Protein AF-A0A7K3DY20-F1 (afdb_monomer)

Secondary structure (DSSP, 8-state):
--GGGHHHHHHTT------SEEEE-SSSS-EEEESSGGGHHHHHHHHHHHHHHHT-

Foldseek 3Di:
DAPVCCVVCVVVVHDDDQDQWDWDPPDPDIDIDGHDPVSVVVSVVVVVVRVVVVVD

Nearest PDB structures (foldseek):
  2frh-assembly1_B  TM=5.016E-01  e=6.122E+00  Staphylococcus aureus
  2zqm-assembly1_A  TM=2.716E-01  e=4.370E+00  Thermococcus sp. JCM 11816

Solvent-accessible surface area (backbone atoms only — not comparable to full-atom values): 3432 Å² total; per-residue (Å²): 72,41,76,86,49,45,63,58,38,43,74,74,73,42,88,73,60,100,47,58,55,46,80,44,67,93,56,101,55,77,44,75,41,40,40,54,78,90,32,44,72,62,34,52,54,52,48,52,54,52,53,58,62,73,76,108

Structure (mmCIF, N/CA/C/O backbone):
data_AF-A0A7K3DY20-F1
#
_entry.id   AF-A0A7K3DY20-F1
#
loop_
_atom_site.group_PDB
_atom_site.id
_atom_site.type_symbol
_atom_site.label_atom_id
_atom_site.label_alt_id
_atom_site.label_comp_id
_atom_site.label_asym_id
_atom_site.label_entity_id
_atom_site.label_seq_id
_atom_site.pdbx_PDB_ins_code
_atom_site.Cartn_x
_atom_site.Cartn_y
_atom_site.Cartn_z
_atom_site.occupancy
_atom_site.B_iso_or_equiv
_atom_site.auth_seq_id
_atom_site.auth_comp_id
_atom_site.auth_asym_id
_atom_site.auth_atom_id
_atom_site.pdbx_PDB_model_num
ATOM 1 N N . SER A 1 1 ? 2.562 -1.813 -4.139 1.00 76.88 1 SER A N 1
ATOM 2 C CA . SER A 1 1 ? 3.503 -2.601 -4.958 1.00 76.88 1 SER A CA 1
ATOM 3 C C . SER A 1 1 ? 4.000 -1.876 -6.209 1.00 76.88 1 SER A C 1
ATOM 5 O O . SER A 1 1 ? 4.145 -2.503 -7.252 1.00 76.88 1 SER A O 1
ATOM 7 N N . TRP A 1 2 ? 4.329 -0.579 -6.141 1.00 89.69 2 TRP A N 1
ATOM 8 C CA . TRP A 1 2 ? 4.910 0.109 -7.302 1.00 89.69 2 TRP A CA 1
ATOM 9 C C . TRP A 1 2 ? 6.298 -0.475 -7.636 1.00 89.69 2 TRP A C 1
ATOM 11 O O . TRP A 1 2 ? 7.059 -0.730 -6.694 1.00 89.69 2 TRP A O 1
ATOM 21 N N . PRO A 1 3 ? 6.662 -0.704 -8.917 1.00 89.00 3 PRO A N 1
ATOM 22 C CA . PRO A 1 3 ? 7.894 -1.420 -9.266 1.00 89.00 3 PRO A CA 1
ATOM 23 C C . PRO A 1 3 ? 9.178 -0.797 -8.707 1.00 89.00 3 PRO A C 1
ATOM 25 O O . PRO A 1 3 ? 10.061 -1.522 -8.251 1.00 89.00 3 PRO A O 1
ATOM 28 N N . SER A 1 4 ? 9.274 0.536 -8.682 1.00 92.88 4 SER A N 1
ATOM 29 C CA . SER A 1 4 ? 10.461 1.230 -8.159 1.00 92.88 4 SER A CA 1
ATOM 30 C C . SER A 1 4 ? 10.662 1.047 -6.652 1.00 92.88 4 SER A C 1
ATOM 32 O O . SER A 1 4 ? 11.795 1.084 -6.193 1.00 92.88 4 SER A O 1
ATOM 34 N N . LEU A 1 5 ? 9.598 0.768 -5.891 1.00 93.31 5 LEU A N 1
ATOM 35 C CA . LEU A 1 5 ? 9.651 0.576 -4.435 1.00 93.31 5 LEU A CA 1
ATOM 36 C C . LEU A 1 5 ? 10.076 -0.844 -4.031 1.00 93.31 5 LEU A C 1
ATOM 38 O O . LEU A 1 5 ? 10.141 -1.163 -2.845 1.00 93.31 5 LEU A O 1
ATOM 42 N N . ARG A 1 6 ? 10.330 -1.736 -4.998 1.00 94.75 6 ARG A N 1
ATOM 43 C CA . ARG A 1 6 ? 10.648 -3.147 -4.736 1.00 94.75 6 ARG A CA 1
ATOM 44 C C . ARG A 1 6 ? 11.866 -3.319 -3.836 1.00 94.75 6 ARG A C 1
ATOM 46 O O . ARG A 1 6 ? 11.835 -4.161 -2.940 1.00 94.75 6 ARG A O 1
ATOM 53 N N . THR A 1 7 ? 12.925 -2.555 -4.089 1.00 96.00 7 THR A N 1
ATOM 54 C CA . THR A 1 7 ? 14.157 -2.616 -3.293 1.00 96.00 7 THR A CA 1
ATOM 55 C C . THR A 1 7 ? 13.904 -2.117 -1.875 1.00 96.00 7 THR A C 1
ATOM 57 O O . THR A 1 7 ? 14.265 -2.804 -0.924 1.00 96.00 7 THR A O 1
ATOM 60 N N . ASP A 1 8 ? 13.200 -0.996 -1.724 1.00 97.31 8 ASP A N 1
ATOM 61 C CA . ASP A 1 8 ? 12.926 -0.392 -0.417 1.00 97.31 8 ASP A CA 1
ATOM 62 C C . ASP A 1 8 ? 12.041 -1.286 0.455 1.00 97.31 8 ASP A C 1
ATOM 64 O O . ASP A 1 8 ? 12.343 -1.513 1.624 1.00 97.31 8 ASP A O 1
ATOM 68 N N . ILE A 1 9 ? 10.995 -1.877 -0.133 1.00 95.19 9 ILE A N 1
ATOM 69 C CA . ILE A 1 9 ? 10.099 -2.805 0.568 1.00 95.19 9 ILE A CA 1
ATOM 70 C C . ILE A 1 9 ? 10.873 -4.022 1.083 1.00 95.19 9 ILE A C 1
ATOM 72 O O . ILE A 1 9 ? 10.670 -4.432 2.222 1.00 95.19 9 ILE A O 1
ATOM 76 N N . ARG A 1 10 ? 11.795 -4.570 0.282 1.00 95.69 10 ARG A N 1
ATOM 77 C CA . ARG A 1 10 ? 12.641 -5.697 0.704 1.00 95.69 10 ARG A CA 1
ATOM 78 C C . ARG A 1 10 ? 13.634 -5.300 1.790 1.00 95.69 10 ARG A C 1
ATOM 80 O O . ARG A 1 10 ? 13.792 -6.043 2.752 1.00 95.69 10 ARG A O 1
ATOM 87 N N . ASN A 1 11 ? 14.267 -4.135 1.661 1.00 96.94 11 ASN A N 1
ATOM 88 C CA . ASN A 1 11 ? 15.201 -3.618 2.663 1.00 96.94 11 ASN A CA 1
ATOM 89 C C . ASN A 1 11 ? 14.513 -3.381 4.016 1.00 96.94 11 ASN A C 1
ATOM 91 O O . ASN A 1 11 ? 15.123 -3.602 5.057 1.00 96.94 11 ASN A O 1
ATOM 95 N N . ALA A 1 12 ? 13.235 -2.995 4.006 1.00 94.75 12 ALA A N 1
ATOM 96 C CA . ALA A 1 12 ? 12.408 -2.851 5.203 1.00 94.75 12 ALA A CA 1
ATOM 97 C C . ALA A 1 12 ? 11.895 -4.190 5.783 1.00 94.75 12 ALA A C 1
ATOM 99 O O . A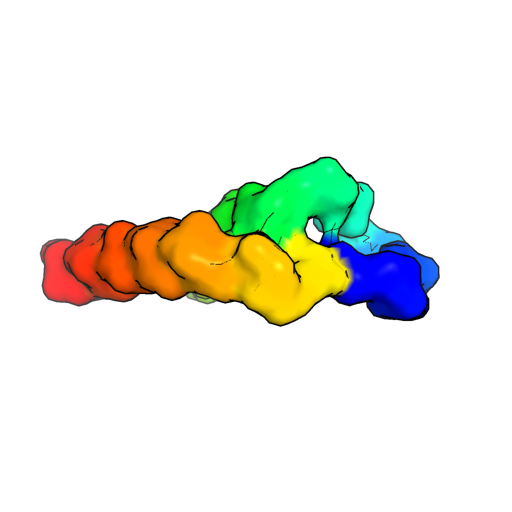LA A 1 12 ? 11.124 -4.183 6.739 1.00 94.75 12 ALA A O 1
ATOM 100 N N . GLY A 1 13 ? 12.285 -5.337 5.211 1.00 94.06 13 GLY A N 1
ATOM 101 C CA . GLY A 1 13 ? 11.837 -6.668 5.643 1.00 94.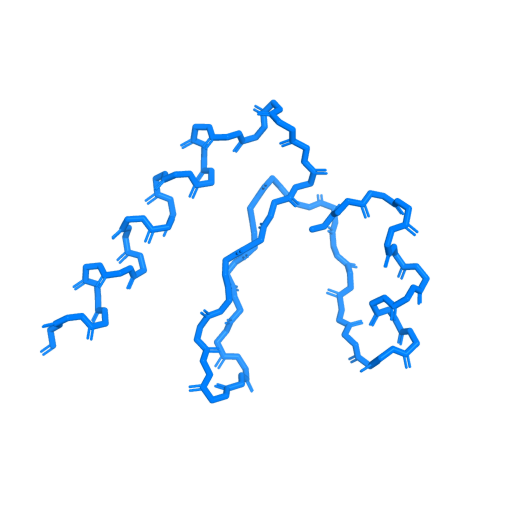06 13 GLY A CA 1
ATOM 102 C C . GLY A 1 13 ? 10.454 -7.077 5.121 1.00 94.06 13 GLY A C 1
ATOM 103 O O . GLY A 1 13 ? 9.918 -8.106 5.528 1.00 94.06 13 GLY A O 1
ATOM 104 N N . GLY A 1 14 ? 9.866 -6.294 4.217 1.00 93.81 14 GLY A N 1
ATOM 105 C CA . GLY A 1 14 ? 8.591 -6.595 3.578 1.00 93.81 14 GLY A CA 1
ATOM 106 C C . GLY A 1 14 ? 8.725 -7.556 2.393 1.00 93.81 14 GLY A C 1
ATOM 107 O O . GLY A 1 14 ? 9.743 -7.611 1.699 1.00 93.81 14 GLY A O 1
ATOM 108 N N . THR A 1 15 ? 7.647 -8.287 2.106 1.00 94.25 15 THR A N 1
ATOM 109 C CA . THR A 1 15 ? 7.562 -9.132 0.908 1.00 94.25 15 THR A CA 1
ATOM 110 C C . THR A 1 15 ? 6.922 -8.347 -0.231 1.00 94.25 15 THR A C 1
ATOM 112 O O . THR A 1 15 ? 5.730 -8.053 -0.205 1.00 94.25 15 THR A O 1
ATOM 115 N N . TRP A 1 16 ? 7.714 -8.004 -1.247 1.00 95.25 16 TRP A N 1
ATOM 116 C CA . TRP A 1 16 ? 7.196 -7.403 -2.476 1.00 95.25 16 TRP A CA 1
ATOM 117 C C . TRP A 1 16 ? 6.697 -8.490 -3.435 1.00 95.25 16 TRP A C 1
ATOM 119 O O . TRP A 1 16 ? 7.460 -9.403 -3.766 1.00 95.25 16 TRP A O 1
ATOM 129 N N . VAL A 1 17 ? 5.461 -8.350 -3.917 1.00 94.56 17 VAL A N 1
ATOM 130 C CA . VAL A 1 17 ? 4.815 -9.251 -4.886 1.00 94.56 17 VAL A CA 1
ATOM 131 C C . VAL A 1 17 ? 4.259 -8.473 -6.077 1.00 94.56 17 VAL A C 1
ATOM 133 O O . VAL A 1 17 ? 3.869 -7.310 -5.944 1.00 94.56 17 VAL A O 1
ATOM 136 N N . ASP A 1 18 ? 4.209 -9.136 -7.230 1.00 95.38 18 ASP A N 1
ATOM 137 C CA . ASP A 1 18 ? 3.647 -8.600 -8.471 1.00 95.38 18 ASP A CA 1
ATOM 138 C C . ASP A 1 18 ? 2.180 -9.044 -8.649 1.00 95.38 18 ASP A C 1
ATOM 140 O O . ASP A 1 18 ? 1.842 -9.802 -9.553 1.00 95.38 18 ASP A O 1
ATOM 144 N N . GLU A 1 19 ? 1.308 -8.591 -7.745 1.00 96.00 19 GLU A N 1
ATOM 145 C CA . GLU A 1 19 ? -0.139 -8.878 -7.724 1.00 96.00 19 GLU A CA 1
ATOM 146 C C . GLU A 1 19 ? -0.947 -7.577 -7.873 1.00 96.00 19 GLU A C 1
ATOM 148 O O . GLU A 1 19 ? -0.542 -6.552 -7.325 1.00 96.00 19 GLU A O 1
ATOM 153 N N . GLN A 1 20 ? -2.088 -7.602 -8.584 1.00 96.75 20 GLN A N 1
ATOM 154 C CA . GLN A 1 20 ? -2.934 -6.409 -8.806 1.00 96.75 20 GLN A CA 1
ATOM 155 C C . G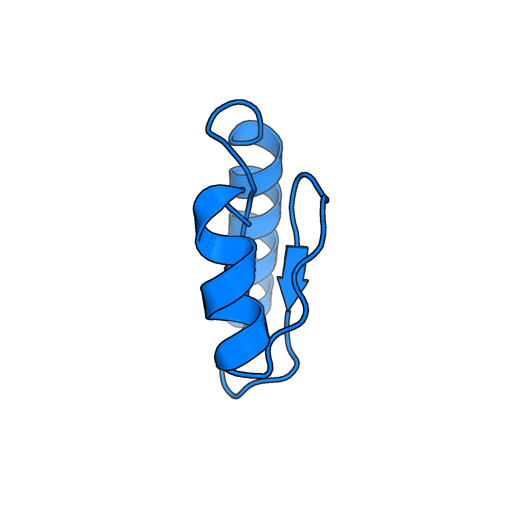LN A 1 20 ? -3.330 -5.716 -7.502 1.00 96.75 20 GLN A C 1
ATOM 157 O O . GLN A 1 20 ? -3.254 -4.492 -7.388 1.00 96.75 20 GLN A O 1
ATOM 162 N N . VAL A 1 21 ? -3.706 -6.511 -6.504 1.00 97.19 21 VAL A N 1
ATOM 163 C CA . VAL A 1 21 ? -3.983 -6.057 -5.149 1.00 97.19 21 VAL A CA 1
ATOM 164 C C . VAL A 1 21 ? -3.406 -7.060 -4.161 1.00 97.19 21 VAL A C 1
ATOM 166 O O . VAL A 1 21 ? -3.470 -8.268 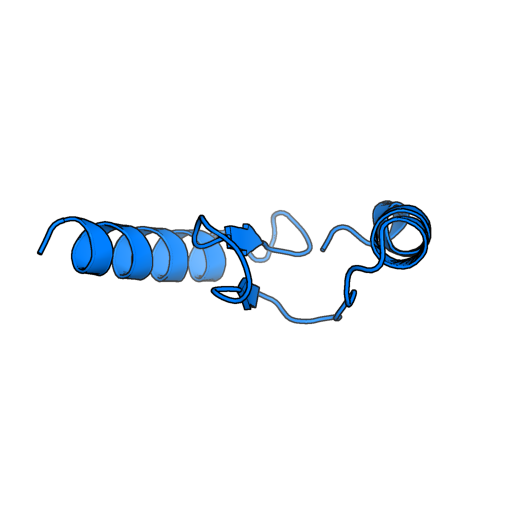-4.382 1.00 97.19 21 VAL A O 1
ATOM 169 N N . ARG A 1 22 ? -2.846 -6.56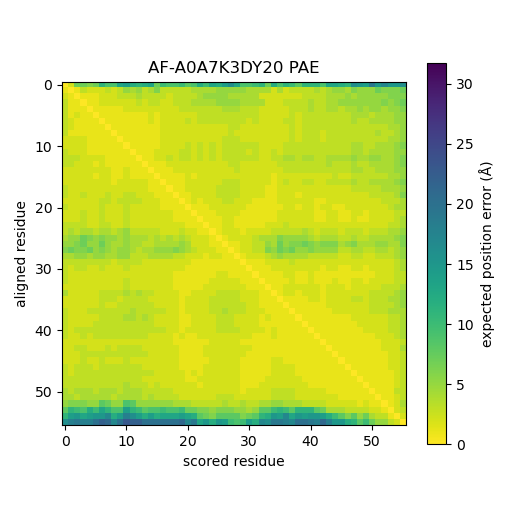0 -3.061 1.00 96.94 22 ARG A N 1
ATOM 170 C CA . ARG A 1 22 ? -2.403 -7.373 -1.932 1.00 96.94 22 ARG A CA 1
ATOM 171 C C . ARG A 1 22 ? -2.993 -6.819 -0.648 1.00 96.94 22 ARG A C 1
ATOM 173 O O . ARG A 1 22 ? -2.726 -5.667 -0.300 1.00 96.94 22 ARG A O 1
ATOM 180 N N . VAL A 1 23 ? -3.734 -7.665 0.061 1.00 96.69 23 VAL A N 1
ATOM 181 C CA . VAL A 1 23 ? -4.168 -7.424 1.439 1.00 96.69 23 VAL A CA 1
ATOM 182 C C . VAL A 1 23 ? -3.174 -8.111 2.375 1.00 96.69 23 VAL A C 1
ATOM 184 O O . VAL A 1 23 ? -2.821 -9.272 2.173 1.00 96.69 23 VAL A O 1
ATOM 187 N N . CYS A 1 24 ? -2.674 -7.378 3.362 1.00 95.19 24 CYS A N 1
ATOM 188 C CA . CYS A 1 24 ? -1.722 -7.860 4.354 1.00 95.19 24 CYS A CA 1
ATOM 189 C C . CYS A 1 24 ? -2.242 -7.533 5.752 1.00 95.19 24 CYS A C 1
ATOM 191 O O . CYS A 1 24 ? -2.484 -6.372 6.064 1.00 95.19 24 CYS A O 1
ATOM 193 N N . ASP A 1 25 ? -2.384 -8.550 6.588 1.00 95.00 25 ASP A N 1
ATOM 194 C CA . ASP A 1 25 ? -2.885 -8.493 7.965 1.00 95.00 25 ASP A CA 1
ATOM 195 C C . ASP A 1 25 ? -1.827 -8.936 8.993 1.00 95.00 25 ASP A C 1
ATOM 197 O O . ASP A 1 25 ? -2.118 -9.095 10.173 1.00 95.00 25 ASP A O 1
ATOM 201 N N . HIS A 1 26 ? -0.568 -9.089 8.566 1.00 90.69 26 HIS A N 1
ATOM 202 C CA . HIS A 1 26 ? 0.545 -9.523 9.419 1.00 90.69 26 HIS A CA 1
ATOM 203 C C . HIS A 1 26 ? 0.992 -8.482 10.467 1.00 90.69 26 HIS A C 1
ATOM 205 O O . HIS A 1 26 ? 1.847 -8.786 11.298 1.00 90.69 26 HIS A O 1
ATOM 211 N N . GLY A 1 27 ? 0.478 -7.250 10.405 1.00 88.69 27 GLY A N 1
ATOM 212 C CA . GLY A 1 27 ? 0.838 -6.148 11.298 1.00 88.69 27 GLY A CA 1
ATOM 213 C C . GLY A 1 27 ? -0.315 -5.703 12.207 1.00 88.69 27 GLY A C 1
ATOM 214 O O . GLY A 1 27 ? -1.395 -6.282 12.169 1.00 88.69 27 GLY A O 1
ATOM 215 N N . PRO A 1 28 ? -0.120 -4.633 13.001 1.00 92.12 28 PRO A N 1
ATOM 216 C CA . PRO A 1 28 ? -1.179 -4.075 13.850 1.00 92.12 28 PRO A CA 1
ATOM 217 C C . PRO A 1 28 ? -2.338 -3.464 13.047 1.00 92.12 28 PRO A C 1
ATOM 219 O O . PRO A 1 28 ? -3.419 -3.267 13.588 1.00 92.12 28 PRO A O 1
ATOM 222 N N . ASN A 1 29 ? -2.102 -3.162 11.766 1.00 92.69 29 ASN A N 1
ATOM 223 C CA . ASN A 1 29 ? -3.085 -2.640 10.828 1.00 92.69 29 ASN A CA 1
ATOM 224 C C . ASN A 1 29 ? -3.186 -3.573 9.619 1.00 92.69 29 ASN A C 1
ATOM 226 O O . ASN A 1 29 ? -2.184 -4.163 9.204 1.00 92.69 29 ASN A O 1
ATOM 230 N N . VAL A 1 30 ? -4.365 -3.612 8.996 1.00 95.88 30 VAL A N 1
ATOM 231 C CA . VAL A 1 30 ? -4.540 -4.228 7.677 1.00 95.88 30 VAL A CA 1
ATOM 232 C C . VAL A 1 30 ? -4.091 -3.241 6.601 1.00 95.88 30 VAL A C 1
ATOM 234 O O . VAL A 1 30 ? -4.570 -2.110 6.540 1.00 95.88 30 VAL A O 1
ATOM 237 N N . LEU A 1 31 ? -3.168 -3.665 5.742 1.00 95.50 31 LEU A N 1
ATOM 238 C CA . LEU A 1 31 ? -2.669 -2.886 4.614 1.00 95.50 31 LEU A CA 1
ATOM 239 C C . LEU A 1 31 ? -3.254 -3.418 3.308 1.00 95.50 31 LEU A C 1
ATOM 241 O O . LEU A 1 31 ? -3.143 -4.607 3.014 1.00 95.50 31 LEU A O 1
ATOM 245 N N . VAL A 1 32 ? -3.810 -2.522 2.496 1.00 97.06 32 VAL A N 1
ATOM 246 C CA . VAL A 1 32 ? -4.234 -2.805 1.119 1.00 97.06 32 VAL A CA 1
ATOM 247 C C . VAL A 1 32 ? -3.293 -2.055 0.188 1.00 97.06 32 VAL A C 1
ATOM 249 O O . VAL A 1 32 ? -3.098 -0.850 0.337 1.00 97.06 32 VAL A O 1
ATOM 252 N N . THR A 1 33 ? -2.655 -2.754 -0.751 1.00 96.50 33 THR A N 1
ATOM 253 C CA . THR A 1 33 ? -1.689 -2.140 -1.676 1.00 96.50 33 THR A CA 1
ATOM 254 C C . THR A 1 33 ? -1.889 -2.632 -3.106 1.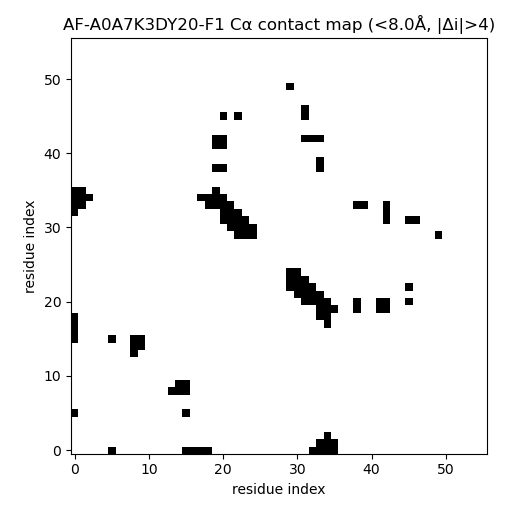00 96.50 33 THR A C 1
ATOM 256 O O . THR A 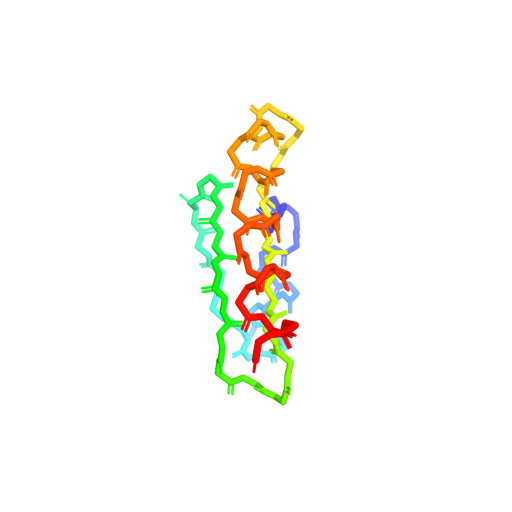1 33 ? -2.311 -3.764 -3.318 1.00 96.50 33 THR A O 1
ATOM 259 N N . SER A 1 34 ? -1.553 -1.792 -4.088 1.00 97.44 34 SER A N 1
ATOM 260 C CA . SER A 1 34 ? -1.651 -2.100 -5.523 1.00 97.44 3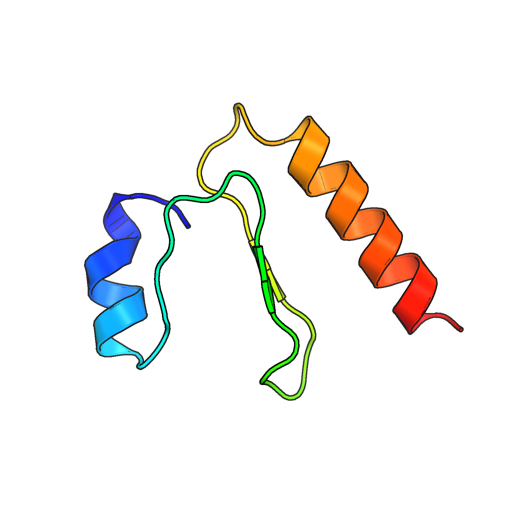4 SER A CA 1
ATOM 261 C C . SER A 1 34 ? -0.397 -1.647 -6.289 1.00 97.44 34 SER A C 1
ATOM 263 O O . SER A 1 34 ? 0.480 -0.986 -5.716 1.00 97.44 34 SER A O 1
ATOM 265 N N . ARG A 1 35 ? -0.232 -2.062 -7.550 1.00 96.81 35 ARG A N 1
ATOM 266 C CA . ARG A 1 35 ? 1.001 -1.853 -8.333 1.00 96.81 35 ARG A CA 1
ATOM 267 C C . ARG A 1 35 ? 1.008 -0.592 -9.173 1.00 96.81 35 ARG A C 1
ATOM 269 O O . ARG A 1 35 ? 2.088 -0.044 -9.379 1.00 96.81 35 ARG A O 1
ATOM 276 N N . LYS A 1 36 ? -0.149 -0.184 -9.695 1.00 95.38 36 LYS A N 1
ATOM 277 C CA . LYS A 1 36 ? -0.276 0.874 -10.706 1.00 95.38 36 LYS A CA 1
ATOM 278 C C . LYS A 1 36 ? -1.723 1.384 -10.822 1.00 95.38 36 LYS A C 1
ATOM 280 O O . LYS A 1 36 ? -2.615 0.703 -10.327 1.00 95.38 36 LYS A O 1
ATOM 285 N N . PRO A 1 37 ? -1.982 2.529 -11.487 1.00 96.75 37 PRO A N 1
ATOM 286 C CA . PRO A 1 37 ? -3.326 3.099 -11.597 1.00 96.75 37 PRO A CA 1
ATOM 287 C C . PRO A 1 37 ? -4.303 2.207 -12.369 1.00 96.75 37 PRO A C 1
ATOM 289 O O . PRO A 1 37 ? -5.487 2.223 -12.071 1.00 96.75 37 PRO A O 1
ATOM 292 N N . ASP A 1 38 ? -3.819 1.379 -13.303 1.00 97.44 38 ASP A N 1
ATOM 293 C CA . ASP A 1 38 ? -4.669 0.418 -14.029 1.00 97.44 38 ASP A CA 1
ATOM 294 C C . ASP A 1 38 ? -5.353 -0.606 -13.106 1.00 97.44 38 ASP A C 1
ATOM 296 O O . ASP A 1 38 ? -6.333 -1.228 -13.497 1.00 97.44 38 ASP A O 1
ATOM 300 N N . ASP A 1 39 ? -4.826 -0.815 -11.898 1.00 97.38 39 ASP A N 1
ATOM 301 C CA . ASP A 1 39 ? -5.357 -1.779 -10.935 1.00 97.38 39 ASP A CA 1
ATOM 302 C C . ASP A 1 39 ? -6.374 -1.115 -9.963 1.00 97.38 39 ASP A C 1
ATOM 304 O O . ASP A 1 39 ? -6.785 -1.742 -8.985 1.00 97.38 39 ASP A O 1
ATOM 308 N N . LEU A 1 40 ? -6.788 0.142 -10.212 1.00 97.12 40 LEU A N 1
ATOM 309 C CA . LEU A 1 40 ? -7.618 0.946 -9.300 1.00 97.12 40 LEU A CA 1
ATOM 310 C C . LEU A 1 40 ? -8.984 0.313 -9.002 1.00 97.12 40 LEU A C 1
ATOM 312 O O . LEU A 1 40 ? -9.371 0.262 -7.842 1.00 97.12 40 LEU A O 1
ATOM 316 N N . GLU A 1 41 ? -9.681 -0.234 -10.002 1.00 98.06 41 GLU A N 1
ATOM 317 C CA . GLU A 1 41 ? -10.998 -0.860 -9.783 1.00 98.06 41 GLU A CA 1
ATOM 318 C C . GLU A 1 41 ? -10.922 -2.037 -8.796 1.00 98.06 41 GLU A C 1
ATOM 320 O O . GLU A 1 41 ? -11.756 -2.175 -7.900 1.00 98.06 41 GLU A O 1
ATOM 325 N N . VAL A 1 42 ? -9.885 -2.871 -8.925 1.00 97.75 42 VAL A N 1
ATOM 326 C CA . VAL A 1 42 ? -9.661 -4.027 -8.044 1.00 97.75 42 VAL A CA 1
ATOM 327 C C . VAL A 1 42 ? -9.181 -3.571 -6.664 1.00 97.75 42 VAL A C 1
ATOM 329 O O . VAL A 1 42 ? -9.561 -4.153 -5.646 1.00 97.75 42 VAL A O 1
ATOM 332 N N . PHE A 1 43 ? -8.362 -2.519 -6.617 1.00 98.06 43 PHE A N 1
ATOM 333 C CA . PHE A 1 43 ? -7.912 -1.912 -5.371 1.00 98.06 43 PHE A CA 1
ATOM 334 C C . PHE A 1 43 ? -9.079 -1.330 -4.565 1.00 98.06 43 PHE A C 1
ATOM 336 O O . PHE A 1 43 ? -9.201 -1.654 -3.385 1.00 98.06 43 PHE A O 1
ATOM 343 N N . ASP A 1 44 ? -9.944 -0.530 -5.190 1.00 98.25 44 ASP A N 1
ATOM 344 C CA . ASP A 1 44 ? -11.079 0.121 -4.532 1.00 98.25 44 ASP A CA 1
ATOM 345 C C . ASP A 1 44 ? -12.072 -0.914 -3.989 1.00 98.25 44 ASP A C 1
ATOM 347 O O . ASP A 1 44 ? -12.522 -0.803 -2.846 1.00 98.25 44 ASP A O 1
ATOM 351 N N . ALA A 1 45 ? -12.351 -1.972 -4.759 1.00 98.19 45 ALA A N 1
ATOM 352 C CA . ALA A 1 45 ? -13.197 -3.075 -4.308 1.00 98.19 45 ALA A CA 1
ATOM 353 C C . ALA A 1 45 ? -12.633 -3.756 -3.046 1.00 98.19 45 ALA A C 1
ATOM 355 O O . ALA A 1 45 ? -13.343 -3.902 -2.048 1.00 98.19 45 ALA A O 1
ATOM 356 N N . ALA A 1 46 ? -11.345 -4.116 -3.058 1.00 97.69 46 ALA A N 1
ATOM 357 C CA . ALA A 1 46 ? -10.689 -4.747 -1.912 1.00 97.69 46 ALA A CA 1
ATOM 358 C C . ALA A 1 46 ? -10.594 -3.805 -0.700 1.00 97.69 46 ALA A C 1
ATOM 360 O O . ALA A 1 46 ? -10.741 -4.236 0.444 1.00 97.69 46 ALA A O 1
ATOM 361 N N . LEU A 1 47 ? -10.353 -2.513 -0.936 1.00 97.31 47 LEU A N 1
ATOM 362 C CA . LEU A 1 47 ? -1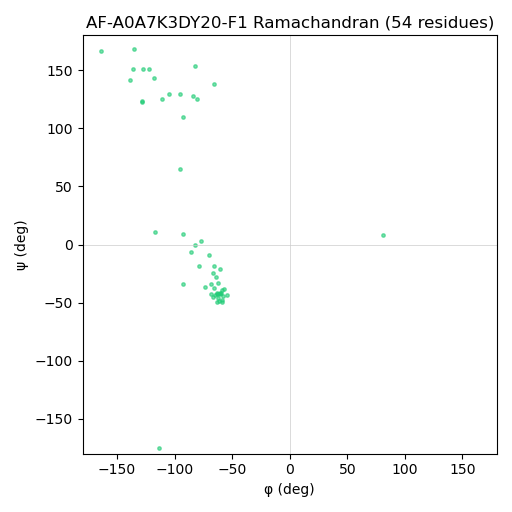0.279 -1.501 0.111 1.00 97.31 47 LEU A CA 1
ATOM 363 C C . LEU A 1 47 ? -11.614 -1.390 0.856 1.00 97.31 47 LEU A C 1
ATOM 365 O O . LEU A 1 47 ? -11.635 -1.440 2.087 1.00 97.31 47 LEU A O 1
ATOM 369 N N . LEU A 1 48 ? -12.723 -1.288 0.118 1.00 97.81 48 LEU A N 1
ATOM 370 C CA . LEU A 1 48 ? -14.068 -1.217 0.690 1.00 97.81 48 LEU A CA 1
ATOM 371 C C . LEU A 1 48 ? -14.427 -2.484 1.474 1.00 97.81 48 LEU A C 1
ATOM 373 O O . LEU A 1 48 ? -14.961 -2.376 2.577 1.00 97.81 48 LEU A O 1
ATOM 377 N N . GLU A 1 49 ? -14.093 -3.667 0.952 1.00 97.19 49 GLU A N 1
ATOM 378 C CA . GLU A 1 49 ? -14.298 -4.939 1.657 1.00 97.19 49 GLU A CA 1
ATOM 379 C C . GLU A 1 49 ? -13.555 -4.966 3.001 1.00 97.19 49 GLU A C 1
ATOM 381 O O . GLU A 1 49 ? -14.133 -5.293 4.043 1.00 97.19 49 GLU A O 1
ATOM 386 N N . VAL A 1 50 ? -12.275 -4.576 3.000 1.00 96.69 50 VAL A N 1
ATOM 387 C CA . VAL A 1 50 ? -11.457 -4.546 4.216 1.00 96.69 50 VAL A CA 1
ATOM 388 C C . VAL A 1 50 ? -12.032 -3.567 5.236 1.00 96.69 50 VAL A C 1
ATOM 390 O O . VAL A 1 50 ? -12.164 -3.939 6.402 1.00 96.69 50 VAL A O 1
ATOM 393 N N . PHE A 1 51 ? -12.412 -2.355 4.826 1.00 95.75 51 PHE A N 1
ATOM 394 C CA . PHE A 1 51 ? -13.009 -1.376 5.739 1.00 95.75 51 PHE A CA 1
ATOM 395 C C . PHE A 1 51 ? -14.346 -1.843 6.312 1.00 95.75 51 PHE A C 1
ATOM 397 O O . PHE A 1 51 ? -14.562 -1.706 7.516 1.00 95.75 51 PHE A O 1
ATOM 404 N N . ALA A 1 52 ? -15.216 -2.433 5.489 1.00 96.38 52 ALA A N 1
ATOM 405 C CA . ALA A 1 52 ? -16.491 -2.972 5.953 1.00 96.38 52 ALA A CA 1
ATOM 406 C C . ALA A 1 52 ? -16.293 -4.053 7.029 1.00 96.38 52 ALA A C 1
ATOM 408 O O . ALA A 1 52 ? -17.010 -4.066 8.025 1.00 96.38 52 ALA A O 1
ATOM 409 N N . ARG A 1 53 ? -15.278 -4.915 6.873 1.00 92.62 53 ARG A N 1
ATOM 410 C CA . ARG A 1 53 ? -14.930 -5.946 7.862 1.00 92.62 53 ARG A CA 1
ATOM 411 C C . ARG A 1 53 ? -14.365 -5.379 9.166 1.00 92.62 53 ARG A C 1
ATOM 413 O O . ARG A 1 53 ? -14.580 -5.981 10.206 1.00 92.62 53 ARG A O 1
ATOM 420 N N . GLN A 1 54 ? -13.611 -4.280 9.121 1.00 85.56 54 GLN A N 1
ATOM 421 C CA . GLN A 1 54 ? -13.015 -3.670 10.323 1.00 85.56 54 GLN A CA 1
ATOM 422 C C . GLN A 1 54 ? -14.015 -2.837 11.141 1.00 85.56 54 GLN A C 1
ATOM 424 O O . GLN A 1 54 ? -13.747 -2.529 12.298 1.00 85.56 54 GLN A O 1
ATOM 429 N N . ALA A 1 55 ? -15.140 -2.443 10.541 1.00 78.00 55 ALA A N 1
ATOM 430 C CA . ALA A 1 55 ? -16.205 -1.703 11.216 1.00 78.00 55 ALA A CA 1
ATOM 431 C C . ALA A 1 55 ? -17.217 -2.603 11.957 1.00 78.00 55 ALA A C 1
ATOM 433 O O . ALA A 1 55 ? -18.107 -2.073 12.624 1.00 78.00 55 ALA A O 1
ATOM 434 N N . ALA A 1 56 ? -17.102 -3.928 11.809 1.00 58.81 56 ALA A N 1
ATOM 435 C CA . ALA A 1 56 ? -17.941 -4.942 12.450 1.00 58.81 56 ALA A CA 1
ATOM 436 C C . ALA A 1 56 ? -17.280 -5.491 13.722 1.00 58.81 56 ALA A C 1
ATOM 438 O O . ALA A 1 56 ? -18.028 -5.750 14.691 1.00 58.81 56 ALA A O 1
#

Radius of gyration: 11.93 Å; Cα contacts (8 Å, |Δi|>4): 58; chains: 1; bounding box: 33×13×28 Å

Mean predicted aligned error: 2.98 Å

pLDDT: mean 94.02, std 6.35, range [58.81, 98.25]

Sequence (56 aa):
SWPSLRTDIRNAGGTWVDEQVRVCDHGPNVLVTSRKPDDLEVFDAALLEVFARQAA